Protein AF-A0A925XD70-F1 (afdb_monomer_lite)

pLDDT: mean 82.06, std 15.96, range [42.97, 95.25]

Radius of gyration: 18.7 Å; chains: 1; bounding box: 58×40×30 Å

Structure (mmCIF, N/CA/C/O backbone):
data_AF-A0A925XD70-F1
#
_entry.id   AF-A0A925XD70-F1
#
loop_
_atom_site.group_PDB
_atom_site.id
_atom_site.type_symbol
_atom_site.label_atom_id
_atom_site.label_alt_id
_atom_site.label_comp_id
_atom_site.label_asym_id
_atom_site.label_entity_id
_atom_site.label_seq_id
_atom_site.pdbx_PDB_ins_code
_atom_site.Cartn_x
_atom_site.Cartn_y
_atom_site.Cartn_z
_atom_site.occupancy
_atom_site.B_iso_or_equiv
_atom_site.auth_seq_id
_atom_site.auth_comp_id
_atom_site.auth_asym_id
_atom_site.auth_atom_id
_atom_site.pdbx_PDB_model_num
ATOM 1 N N . PRO A 1 1 ? 6.843 0.236 -12.829 1.00 50.88 1 PRO A N 1
ATOM 2 C CA . PRO A 1 1 ? 5.408 0.431 -12.504 1.00 50.88 1 PRO A CA 1
ATOM 3 C C . PRO A 1 1 ? 5.110 1.927 -12.368 1.00 50.88 1 PRO A C 1
ATOM 5 O O . PRO A 1 1 ? 5.623 2.566 -11.457 1.00 50.88 1 PRO A O 1
ATOM 8 N N . ASN A 1 2 ? 4.353 2.489 -13.308 1.00 51.81 2 ASN A N 1
ATOM 9 C CA . ASN A 1 2 ? 4.224 3.936 -13.517 1.00 51.81 2 ASN A CA 1
ATOM 10 C C . ASN A 1 2 ? 3.324 4.667 -12.493 1.00 51.81 2 ASN A C 1
ATOM 12 O O . ASN A 1 2 ? 2.896 5.781 -12.745 1.00 51.81 2 ASN A O 1
ATOM 16 N N . ASN A 1 3 ? 3.030 4.050 -11.342 1.00 68.56 3 ASN A N 1
ATOM 17 C CA . ASN A 1 3 ? 2.005 4.518 -10.397 1.00 68.56 3 ASN A CA 1
ATOM 18 C C . ASN A 1 3 ? 2.553 4.741 -8.975 1.00 68.56 3 ASN A C 1
ATOM 20 O O . ASN A 1 3 ? 1.785 4.791 -8.020 1.00 68.56 3 ASN A O 1
ATOM 24 N N . GLU A 1 4 ? 3.876 4.826 -8.788 1.00 79.44 4 GLU A N 1
ATOM 25 C CA . GLU A 1 4 ? 4.454 5.074 -7.455 1.00 79.44 4 GLU A CA 1
ATOM 26 C C . GLU A 1 4 ? 4.058 6.459 -6.916 1.00 79.44 4 GLU A C 1
ATOM 28 O O . GLU A 1 4 ? 3.782 6.597 -5.726 1.00 79.44 4 GLU A O 1
ATOM 33 N N . SER A 1 5 ? 3.986 7.468 -7.788 1.00 85.50 5 SER A N 1
ATOM 34 C CA . SER A 1 5 ? 3.566 8.827 -7.428 1.00 85.50 5 SER A CA 1
ATOM 35 C C . SER A 1 5 ? 2.102 8.877 -6.987 1.00 85.50 5 SER A C 1
ATOM 37 O O . SER A 1 5 ? 1.827 9.394 -5.907 1.00 85.50 5 SER A O 1
ATOM 39 N N . ASP A 1 6 ? 1.187 8.27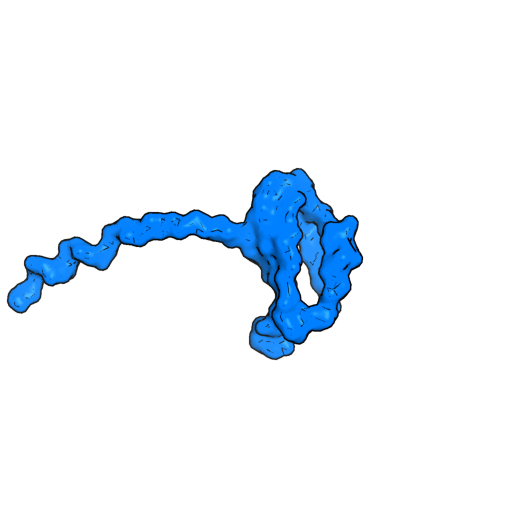3 -7.752 1.00 87.50 6 ASP A N 1
ATOM 40 C CA . ASP A 1 6 ? -0.226 8.132 -7.374 1.00 87.50 6 ASP A CA 1
ATOM 41 C C . ASP A 1 6 ? -0.404 7.350 -6.074 1.00 87.50 6 ASP A C 1
ATOM 43 O O . ASP A 1 6 ? -1.141 7.772 -5.185 1.00 87.50 6 ASP A O 1
ATOM 47 N N . LEU A 1 7 ? 0.324 6.239 -5.921 1.00 88.81 7 LEU A N 1
ATOM 48 C CA . LEU A 1 7 ? 0.290 5.445 -4.696 1.00 88.81 7 LEU A CA 1
ATOM 49 C C . LEU A 1 7 ? 0.722 6.282 -3.486 1.00 88.81 7 LEU A C 1
ATOM 51 O O . LEU A 1 7 ? 0.061 6.248 -2.452 1.00 88.81 7 LEU A O 1
ATOM 55 N N . ARG A 1 8 ? 1.809 7.055 -3.601 1.00 91.00 8 ARG A N 1
ATOM 56 C CA . ARG A 1 8 ? 2.248 7.959 -2.528 1.00 91.00 8 ARG A CA 1
ATOM 57 C C . ARG A 1 8 ? 1.220 9.040 -2.233 1.00 91.00 8 ARG A C 1
ATOM 59 O O . ARG A 1 8 ? 0.990 9.324 -1.064 1.00 91.00 8 ARG A O 1
ATOM 66 N N . ALA A 1 9 ? 0.654 9.658 -3.267 1.00 91.94 9 ALA A N 1
ATOM 67 C CA . ALA A 1 9 ? -0.340 10.712 -3.108 1.00 91.94 9 ALA A CA 1
ATOM 68 C C . ALA A 1 9 ? -1.559 10.198 -2.335 1.00 91.94 9 ALA A C 1
ATOM 70 O O . ALA A 1 9 ? -1.971 10.829 -1.369 1.00 91.94 9 ALA A O 1
ATOM 71 N N . TRP A 1 10 ? -2.050 9.010 -2.689 1.00 92.19 10 TRP A N 1
ATOM 72 C CA . TRP A 1 10 ? -3.161 8.369 -1.995 1.00 92.19 10 TRP A CA 1
ATOM 73 C C . TRP A 1 10 ? -2.804 7.941 -0.563 1.00 92.19 10 TRP A C 1
ATOM 75 O O . TRP A 1 10 ? -3.583 8.153 0.362 1.00 92.19 10 TRP A O 1
ATOM 85 N N . LEU A 1 11 ? -1.605 7.387 -0.342 1.00 92.81 11 LEU A N 1
ATOM 86 C CA . LEU A 1 11 ? -1.182 6.948 0.993 1.00 92.81 11 LEU A CA 1
ATOM 87 C C . LEU A 1 11 ? -1.042 8.102 1.994 1.00 92.81 11 LEU A C 1
ATOM 89 O O . LEU A 1 11 ? -1.318 7.907 3.177 1.00 92.81 11 LEU A O 1
ATOM 93 N N . ARG A 1 12 ? -0.690 9.311 1.534 1.00 93.44 12 ARG A N 1
ATOM 94 C CA . ARG A 1 12 ? -0.635 10.516 2.387 1.00 93.44 12 ARG A CA 1
ATOM 95 C C . ARG A 1 12 ? -1.973 10.875 3.023 1.00 93.44 12 ARG A C 1
ATOM 97 O O . ARG A 1 12 ? -1.969 11.525 4.058 1.00 93.44 12 ARG A O 1
ATOM 104 N N . THR A 1 13 ? -3.087 10.493 2.408 1.00 93.69 13 THR A N 1
ATOM 105 C CA . THR A 1 13 ? -4.434 10.752 2.934 1.00 93.69 13 THR A CA 1
ATOM 106 C C . THR A 1 13 ? -5.079 9.490 3.505 1.00 93.69 13 THR A C 1
ATOM 108 O O . THR A 1 13 ? -6.284 9.474 3.738 1.00 93.69 13 THR A O 1
ATOM 111 N N . SER A 1 14 ? -4.308 8.412 3.679 1.00 92.44 14 SER A N 1
ATOM 112 C CA . SER A 1 14 ? -4.800 7.130 4.183 1.00 92.44 14 SER A CA 1
ATOM 113 C C . SER A 1 14 ? -4.572 6.976 5.687 1.00 92.44 14 SER A C 1
ATOM 115 O O . SER A 1 14 ? -3.665 7.577 6.256 1.00 92.44 14 SER A O 1
ATOM 117 N N . GLU A 1 15 ? -5.350 6.098 6.316 1.00 93.50 15 GLU A N 1
ATOM 118 C CA . GLU A 1 15 ? -5.233 5.759 7.742 1.00 93.50 15 GLU A CA 1
ATOM 119 C C . GLU A 1 15 ? -4.104 4.749 8.028 1.00 93.50 15 GLU A C 1
ATOM 121 O O . GLU A 1 15 ? -3.938 4.297 9.159 1.00 93.50 15 GLU A O 1
ATOM 126 N N . PHE A 1 16 ? -3.324 4.351 7.016 1.00 95.25 16 PHE A N 1
ATOM 127 C CA . PHE A 1 16 ? -2.301 3.323 7.181 1.00 95.25 16 PHE A CA 1
ATOM 128 C C . PHE A 1 16 ? -1.033 3.875 7.836 1.00 95.25 16 PHE A C 1
ATOM 130 O O . PHE A 1 16 ? -0.416 4.809 7.323 1.00 95.25 16 PHE A O 1
ATOM 137 N N . GLY A 1 17 ? -0.612 3.231 8.925 1.00 93.31 17 GLY A N 1
ATOM 138 C CA . GLY A 1 17 ? 0.676 3.462 9.595 1.00 93.31 17 GLY A CA 1
ATOM 139 C C . GLY A 1 17 ? 1.728 2.407 9.276 1.00 93.31 17 GLY A C 1
ATOM 140 O O . GLY A 1 17 ? 2.933 2.639 9.362 1.00 93.31 17 GLY A O 1
ATOM 141 N N . GLN A 1 18 ? 1.276 1.226 8.858 1.00 92.75 18 GLN A N 1
ATOM 142 C CA . GLN A 1 18 ? 2.152 0.120 8.513 1.00 92.75 18 GLN A CA 1
ATOM 143 C C . GLN A 1 18 ? 1.586 -0.657 7.331 1.00 92.75 18 GLN A C 1
ATOM 145 O O . GLN A 1 18 ? 0.418 -1.038 7.327 1.00 92.75 18 GLN A O 1
ATOM 150 N N . LEU A 1 19 ? 2.441 -0.945 6.348 1.00 93.44 19 LEU A N 1
ATOM 151 C CA . LEU A 1 19 ? 2.101 -1.813 5.226 1.00 93.44 19 LEU A CA 1
ATOM 152 C C . LEU A 1 19 ? 3.051 -3.003 5.148 1.00 93.44 19 LEU A C 1
ATOM 154 O O . LEU A 1 19 ? 4.269 -2.846 5.033 1.00 93.44 19 LEU A O 1
ATOM 158 N N . GLU A 1 20 ? 2.482 -4.202 5.138 1.00 93.88 20 GLU A N 1
ATOM 159 C CA . GLU A 1 20 ? 3.188 -5.393 4.683 1.00 93.88 20 GLU A CA 1
ATOM 160 C C . GLU A 1 20 ? 3.228 -5.399 3.148 1.00 93.88 20 GLU A C 1
ATOM 162 O O . GLU A 1 20 ? 2.194 -5.262 2.497 1.00 93.88 20 GLU A O 1
ATOM 167 N N . ILE A 1 21 ? 4.407 -5.568 2.545 1.00 92.75 21 ILE A N 1
ATOM 168 C CA . ILE A 1 21 ? 4.550 -5.583 1.082 1.00 92.75 21 ILE A CA 1
ATOM 169 C C . ILE A 1 21 ? 4.660 -7.028 0.600 1.00 92.75 21 ILE A C 1
ATOM 171 O O . ILE A 1 21 ? 5.585 -7.746 0.979 1.00 92.75 21 ILE A O 1
ATOM 175 N N . LYS A 1 22 ? 3.747 -7.446 -0.280 1.00 92.06 22 LYS A N 1
ATOM 176 C CA . LYS A 1 22 ? 3.781 -8.756 -0.942 1.00 92.06 22 LYS A CA 1
ATOM 177 C C . LYS A 1 22 ? 3.929 -8.589 -2.450 1.00 92.06 22 LYS A C 1
ATOM 179 O O . LYS A 1 22 ? 3.221 -7.804 -3.075 1.00 92.06 22 LYS A O 1
ATOM 184 N N . CYS A 1 23 ? 4.806 -9.387 -3.049 1.00 90.44 23 CYS A N 1
ATOM 185 C CA . CYS A 1 23 ? 5.007 -9.425 -4.497 1.00 90.44 23 CYS A CA 1
ATOM 186 C C . CYS A 1 23 ? 4.577 -10.786 -5.060 1.00 90.44 23 CYS A C 1
ATOM 188 O O . CYS A 1 23 ? 4.804 -11.829 -4.436 1.00 90.44 23 CYS A O 1
ATOM 190 N N . ARG A 1 24 ? 3.948 -10.783 -6.239 1.00 87.56 24 ARG A N 1
ATOM 191 C CA . ARG A 1 24 ? 3.525 -11.981 -6.979 1.00 87.56 24 ARG A CA 1
ATOM 192 C C . ARG A 1 24 ? 3.877 -11.821 -8.453 1.00 87.56 24 ARG A C 1
ATOM 194 O O . ARG A 1 24 ? 3.217 -11.071 -9.164 1.00 87.56 24 ARG A O 1
ATOM 201 N N . HIS A 1 25 ? 4.933 -12.510 -8.888 1.00 83.94 25 HIS A N 1
ATOM 202 C CA . HIS A 1 25 ? 5.397 -12.527 -10.284 1.00 83.94 25 HIS A CA 1
ATOM 203 C C . HIS A 1 25 ? 5.656 -11.129 -10.892 1.00 83.94 25 HIS A C 1
ATOM 205 O O . HIS A 1 25 ? 5.508 -10.926 -12.099 1.00 83.94 25 HIS A O 1
ATOM 211 N N . ILE A 1 26 ? 6.045 -10.155 -10.055 1.00 85.12 26 ILE A N 1
ATOM 212 C CA . ILE A 1 26 ? 6.472 -8.814 -10.476 1.00 85.12 26 ILE A CA 1
ATOM 213 C C . ILE A 1 26 ? 7.791 -8.468 -9.773 1.00 85.12 26 ILE A C 1
ATOM 215 O O . ILE A 1 26 ? 7.838 -8.499 -8.540 1.00 85.12 26 ILE A O 1
ATOM 219 N N . PRO A 1 27 ? 8.844 -8.097 -10.522 1.00 83.00 27 PRO A N 1
ATOM 220 C CA . PRO A 1 27 ? 10.087 -7.616 -9.939 1.00 83.00 27 PRO A CA 1
ATOM 221 C C . PRO A 1 27 ? 9.887 -6.197 -9.383 1.00 83.00 27 PRO A C 1
ATOM 223 O O . PRO A 1 27 ? 9.777 -5.225 -10.130 1.00 83.00 27 PRO A O 1
ATOM 226 N N . ILE A 1 28 ? 9.819 -6.078 -8.056 1.00 84.25 28 ILE A N 1
ATOM 227 C CA . ILE A 1 28 ? 9.738 -4.805 -7.327 1.00 84.25 28 ILE A CA 1
ATOM 228 C C . ILE A 1 28 ? 10.839 -4.778 -6.270 1.00 84.25 28 ILE A C 1
ATOM 230 O O . ILE A 1 28 ? 11.019 -5.743 -5.527 1.00 84.25 28 ILE A O 1
ATOM 234 N N . ARG A 1 29 ? 11.536 -3.643 -6.145 1.00 85.50 29 ARG A N 1
ATOM 235 C CA . ARG A 1 29 ? 12.459 -3.388 -5.029 1.00 85.50 29 ARG A CA 1
ATOM 236 C C . ARG A 1 29 ? 11.668 -2.971 -3.789 1.00 85.50 29 ARG A C 1
ATOM 238 O O . ARG A 1 29 ? 11.496 -1.782 -3.529 1.00 85.50 29 ARG A O 1
ATOM 245 N N . ALA A 1 30 ? 11.161 -3.958 -3.053 1.00 84.38 30 ALA A N 1
ATOM 246 C CA . ALA A 1 30 ? 10.290 -3.733 -1.899 1.00 84.38 30 ALA A CA 1
ATOM 247 C C . ALA A 1 30 ? 10.955 -2.895 -0.790 1.00 84.38 30 ALA A C 1
ATOM 249 O O . ALA A 1 30 ? 10.297 -2.027 -0.226 1.00 84.38 30 ALA A O 1
ATOM 250 N N . ASP A 1 31 ? 12.252 -3.093 -0.523 1.00 86.88 31 ASP A N 1
ATOM 251 C CA . ASP A 1 31 ? 13.001 -2.311 0.476 1.00 86.88 31 ASP A CA 1
ATOM 252 C C . ASP A 1 31 ? 13.025 -0.809 0.140 1.00 86.88 31 ASP A C 1
ATOM 254 O O . ASP A 1 31 ? 12.665 0.026 0.969 1.00 86.88 31 ASP A O 1
ATOM 258 N N . VAL A 1 32 ? 13.351 -0.469 -1.112 1.00 87.25 32 VAL A N 1
ATOM 259 C CA . VAL A 1 32 ? 13.381 0.924 -1.585 1.00 87.25 32 VAL A CA 1
ATOM 260 C C . VAL A 1 32 ? 11.998 1.557 -1.495 1.00 87.25 32 VAL A C 1
ATOM 262 O O . VAL A 1 3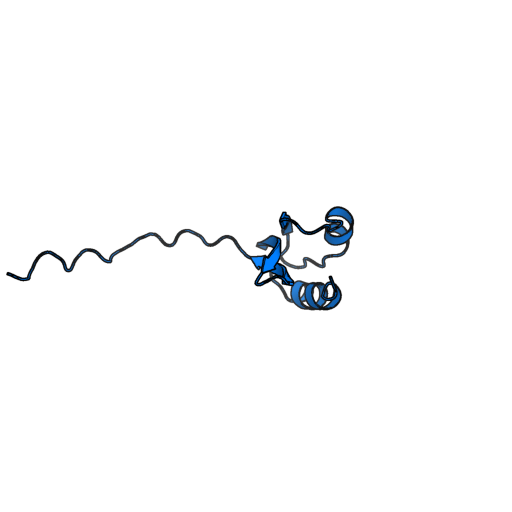2 ? 11.873 2.706 -1.077 1.00 87.25 32 VAL A O 1
ATOM 265 N N . LEU A 1 33 ? 10.956 0.815 -1.878 1.00 87.12 3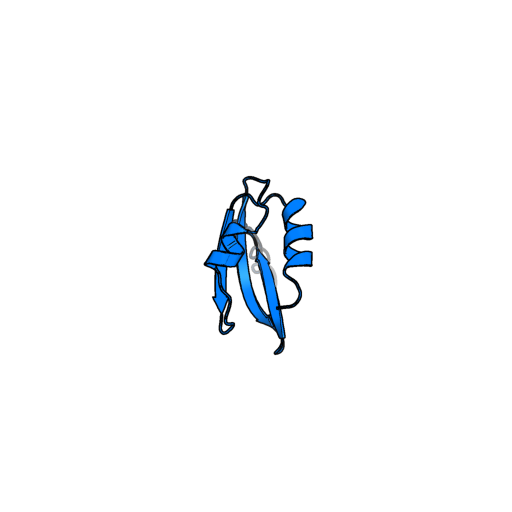3 LEU A N 1
ATOM 266 C CA . LEU A 1 33 ? 9.590 1.309 -1.813 1.00 87.12 33 LEU A CA 1
ATOM 267 C C . LEU A 1 33 ? 9.181 1.582 -0.364 1.00 87.12 33 LEU A C 1
ATOM 269 O O . LEU A 1 33 ? 8.726 2.684 -0.074 1.00 87.12 33 LEU A O 1
ATOM 273 N N . ARG A 1 34 ? 9.411 0.624 0.542 1.00 85.19 34 ARG A N 1
ATOM 274 C CA . ARG A 1 34 ? 9.035 0.705 1.961 1.00 85.19 34 ARG A CA 1
ATOM 275 C C . ARG A 1 34 ? 9.546 1.979 2.628 1.00 85.19 34 ARG A C 1
ATOM 277 O O . ARG A 1 34 ? 8.799 2.614 3.359 1.00 85.19 34 ARG A O 1
ATOM 284 N N . ARG A 1 35 ? 10.784 2.384 2.333 1.00 87.94 35 ARG A N 1
ATOM 285 C CA . ARG A 1 35 ? 11.401 3.603 2.892 1.00 87.94 35 ARG A CA 1
ATOM 286 C C . ARG A 1 35 ? 10.791 4.904 2.370 1.00 87.94 35 ARG A C 1
ATOM 288 O O . ARG A 1 35 ? 11.012 5.956 2.954 1.00 87.94 35 ARG A O 1
ATOM 295 N N . ARG A 1 36 ? 10.074 4.856 1.247 1.00 88.19 36 ARG A N 1
ATOM 296 C CA . ARG A 1 36 ? 9.544 6.037 0.556 1.00 88.19 36 ARG A CA 1
ATOM 297 C C . ARG A 1 36 ? 8.020 6.151 0.620 1.00 88.19 36 ARG A C 1
ATOM 299 O O . ARG A 1 36 ? 7.470 7.044 -0.029 1.00 88.19 36 ARG A O 1
ATOM 306 N N . LEU A 1 37 ? 7.329 5.230 1.291 1.00 89.31 37 LEU A N 1
ATOM 307 C CA . LEU A 1 37 ? 5.880 5.304 1.453 1.00 89.31 37 LEU A CA 1
ATOM 308 C C . LEU A 1 37 ? 5.548 6.211 2.646 1.00 89.31 37 LEU A C 1
ATOM 310 O O . LEU A 1 37 ? 6.001 5.926 3.753 1.00 89.31 37 LEU A O 1
ATOM 314 N N . PRO A 1 38 ? 4.778 7.292 2.446 1.00 90.81 38 PRO A N 1
ATOM 315 C CA . PRO A 1 38 ? 4.256 8.080 3.553 1.00 90.81 38 PRO A CA 1
ATOM 316 C C . PRO A 1 38 ? 3.118 7.301 4.219 1.00 90.81 38 PRO A C 1
ATOM 318 O O . PRO A 1 38 ? 2.127 7.002 3.562 1.00 90.81 38 PRO A O 1
ATOM 321 N N . LEU A 1 39 ? 3.274 6.958 5.497 1.00 92.94 39 LEU A N 1
ATOM 322 C CA . LEU A 1 39 ? 2.302 6.185 6.278 1.00 92.94 39 LEU A CA 1
ATOM 323 C C . LEU A 1 39 ? 1.929 6.978 7.542 1.00 92.94 39 LEU A C 1
ATOM 325 O O . LEU A 1 39 ? 2.503 6.729 8.599 1.00 92.94 39 LEU A O 1
ATOM 329 N N . PRO A 1 40 ? 1.074 8.010 7.419 1.00 92.25 40 PRO A N 1
ATOM 330 C CA . PRO A 1 40 ? 0.799 8.947 8.509 1.00 92.25 40 PRO A CA 1
ATOM 331 C C . PRO A 1 40 ? -0.164 8.404 9.572 1.00 92.25 40 PRO A C 1
ATOM 333 O O . PRO A 1 40 ? -0.284 9.014 10.630 1.00 92.25 40 PRO A O 1
ATOM 336 N N . GLY A 1 41 ? -0.879 7.315 9.283 1.00 93.06 41 GLY A N 1
ATOM 337 C CA . GLY A 1 41 ? -1.858 6.751 10.205 1.00 93.06 41 GLY A CA 1
ATOM 338 C C . GLY A 1 41 ? -1.266 5.717 11.160 1.00 93.06 41 GLY A C 1
ATOM 339 O O . GLY A 1 41 ? -0.059 5.639 11.372 1.00 93.06 41 GLY A O 1
ATOM 340 N N . ASP A 1 42 ? -2.141 4.888 11.712 1.00 93.62 42 ASP A N 1
ATOM 341 C CA . ASP A 1 42 ? -1.834 3.854 12.705 1.00 93.62 42 ASP A CA 1
ATOM 342 C C . ASP A 1 42 ? -2.383 2.472 12.308 1.00 93.62 42 ASP A C 1
ATOM 344 O O . ASP A 1 42 ? -2.024 1.454 12.903 1.00 93.62 42 ASP A O 1
ATOM 348 N N . GLN A 1 43 ? -3.210 2.399 11.260 1.00 94.31 43 GLN A N 1
ATOM 349 C CA . GLN A 1 43 ? -3.857 1.153 10.868 1.00 94.31 43 GLN A CA 1
ATOM 350 C C . GLN A 1 43 ? -2.911 0.230 10.082 1.00 94.31 43 GLN A C 1
ATOM 352 O O . GLN A 1 43 ? -2.145 0.693 9.224 1.00 94.31 43 GLN A O 1
ATOM 357 N N . PRO A 1 44 ? -2.969 -1.096 10.314 1.00 94.69 44 PRO A N 1
ATOM 358 C CA . PRO A 1 44 ? -2.213 -2.059 9.530 1.00 94.69 44 PRO A CA 1
ATOM 359 C C . PRO A 1 44 ? -2.888 -2.329 8.178 1.00 94.69 44 PRO A C 1
ATOM 361 O O . PRO A 1 44 ? -4.101 -2.537 8.082 1.00 94.69 44 PRO A O 1
ATOM 364 N N . GLY A 1 45 ? -2.082 -2.413 7.125 1.00 94.81 45 GLY A N 1
ATOM 365 C CA . GLY A 1 45 ? -2.522 -2.782 5.784 1.00 94.81 45 GLY A CA 1
ATOM 366 C C . GLY A 1 45 ? -1.530 -3.682 5.055 1.00 94.81 45 GLY A C 1
ATOM 367 O O . GLY A 1 45 ? -0.448 -4.009 5.545 1.00 94.81 45 GLY A O 1
ATOM 368 N N . VAL A 1 46 ? -1.914 -4.092 3.851 1.00 94.44 46 VAL A N 1
ATOM 369 C CA . VAL A 1 46 ? -1.105 -4.918 2.955 1.00 94.44 46 VAL A CA 1
ATOM 370 C C . VAL A 1 46 ? -1.076 -4.260 1.583 1.00 94.44 46 VAL A C 1
ATOM 372 O O . VAL A 1 46 ? -2.120 -3.954 1.011 1.00 94.44 46 VAL A O 1
ATOM 375 N N . LEU A 1 47 ? 0.123 -4.068 1.043 1.00 93.81 47 LEU A N 1
ATOM 376 C CA . LEU A 1 47 ? 0.355 -3.622 -0.322 1.00 93.81 47 LEU A CA 1
ATOM 377 C C . LEU A 1 47 ? 0.790 -4.814 -1.175 1.00 93.81 47 LEU A C 1
ATOM 379 O O . LEU A 1 47 ? 1.838 -5.417 -0.943 1.00 93.81 47 LEU A O 1
ATOM 383 N N . ILE A 1 48 ? -0.009 -5.143 -2.181 1.00 93.12 48 ILE A N 1
ATOM 384 C CA . ILE A 1 48 ? 0.207 -6.285 -3.062 1.00 93.12 48 ILE A CA 1
ATOM 385 C C . ILE A 1 48 ? 0.574 -5.777 -4.454 1.00 93.12 48 ILE A C 1
ATOM 387 O O . ILE A 1 48 ? -0.192 -5.052 -5.087 1.00 93.12 48 ILE A O 1
ATOM 391 N N . PHE A 1 49 ? 1.728 -6.210 -4.953 1.00 92.12 49 PHE A N 1
ATOM 392 C CA . PHE A 1 49 ? 2.093 -6.083 -6.360 1.00 92.12 49 PHE A CA 1
ATOM 393 C C . PHE A 1 49 ? 1.808 -7.399 -7.071 1.00 92.12 49 PHE A C 1
ATOM 395 O O . PHE A 1 49 ? 2.492 -8.399 -6.835 1.00 92.12 49 PHE A O 1
ATOM 402 N N . ALA A 1 50 ? 0.806 -7.395 -7.944 1.00 92.38 50 ALA A N 1
ATOM 403 C CA . ALA A 1 50 ? 0.399 -8.563 -8.713 1.00 92.38 50 ALA A CA 1
ATOM 404 C C . ALA A 1 50 ? -0.028 -8.170 -10.128 1.00 92.38 50 ALA A C 1
ATOM 406 O O . ALA A 1 50 ? -0.289 -6.999 -10.420 1.00 92.38 50 ALA A O 1
ATOM 407 N N . ARG A 1 51 ? -0.074 -9.156 -11.027 1.00 91.25 51 ARG A N 1
ATOM 408 C CA . ARG A 1 51 ? -0.697 -8.971 -12.337 1.00 91.25 51 ARG A CA 1
ATOM 409 C C . ARG A 1 51 ? -2.197 -9.212 -12.212 1.00 91.25 51 ARG A C 1
ATOM 411 O O . ARG A 1 51 ? -2.605 -10.285 -11.782 1.00 91.25 51 ARG A O 1
ATOM 418 N N . CYS A 1 52 ? -2.991 -8.233 -12.619 1.00 89.69 52 CYS A N 1
ATOM 419 C CA . CYS A 1 52 ? -4.434 -8.357 -12.779 1.00 89.69 52 CYS A CA 1
ATOM 420 C C . CYS A 1 52 ? -4.745 -8.104 -14.247 1.00 89.69 52 CYS A C 1
ATOM 422 O O . CYS A 1 52 ? -4.375 -7.048 -14.766 1.00 89.69 52 CYS A O 1
ATOM 424 N N . ASP A 1 53 ? -5.378 -9.079 -14.899 1.00 90.56 53 ASP A N 1
ATOM 425 C CA . ASP A 1 53 ? -5.720 -9.002 -16.322 1.00 90.56 53 ASP A CA 1
ATOM 426 C C . ASP A 1 53 ? -4.493 -8.673 -17.202 1.00 90.56 53 ASP A C 1
ATOM 428 O O . ASP A 1 53 ? -4.416 -7.668 -17.908 1.00 90.56 53 ASP A O 1
ATOM 432 N N . GLY A 1 54 ? -3.419 -9.451 -17.015 1.00 89.81 54 GLY A N 1
ATOM 433 C CA . GLY A 1 54 ? -2.137 -9.289 -17.716 1.00 89.81 54 GLY A CA 1
ATOM 434 C C . GLY A 1 54 ? -1.294 -8.068 -17.306 1.00 89.81 54 GLY A C 1
ATOM 435 O O . GLY A 1 54 ? -0.080 -8.057 -17.541 1.00 89.81 54 GLY A O 1
ATOM 436 N N . LYS A 1 55 ? -1.881 -7.070 -16.633 1.00 89.38 55 LYS A N 1
ATOM 437 C CA . LYS A 1 55 ? -1.238 -5.792 -16.286 1.00 89.38 55 LYS A CA 1
ATOM 438 C C . LYS A 1 55 ? -0.743 -5.770 -14.844 1.00 89.38 55 LYS A C 1
ATOM 440 O O . LYS A 1 55 ? -1.429 -6.209 -13.927 1.00 89.38 55 LYS A O 1
ATOM 445 N N . ALA A 1 56 ? 0.446 -5.212 -14.627 1.00 90.44 56 ALA A N 1
ATOM 446 C CA . ALA A 1 56 ? 0.981 -4.990 -13.287 1.00 90.44 56 ALA A CA 1
ATOM 447 C C . ALA A 1 56 ? 0.144 -3.948 -12.527 1.00 90.44 56 ALA A C 1
ATOM 449 O O . ALA A 1 56 ? -0.065 -2.840 -13.024 1.00 90.44 56 ALA A O 1
ATOM 450 N N . ARG A 1 57 ? -0.303 -4.288 -11.315 1.00 90.19 57 ARG A N 1
ATOM 451 C CA . ARG A 1 57 ? -1.094 -3.419 -10.436 1.00 90.19 57 ARG A CA 1
ATOM 452 C C . ARG A 1 57 ? -0.498 -3.372 -9.030 1.00 90.19 57 ARG A C 1
ATOM 454 O O . ARG A 1 57 ? 0.137 -4.326 -8.582 1.00 90.19 57 ARG A O 1
ATOM 461 N N . ALA A 1 58 ? -0.730 -2.248 -8.358 1.00 91.25 58 ALA A N 1
ATOM 462 C CA . ALA A 1 58 ? -0.545 -2.085 -6.922 1.00 91.25 58 ALA A CA 1
ATOM 463 C C . ALA A 1 58 ? -1.929 -2.103 -6.266 1.00 91.25 58 ALA A C 1
ATOM 465 O O . ALA A 1 58 ? -2.814 -1.365 -6.695 1.00 91.25 58 ALA A O 1
ATOM 466 N N . ILE A 1 59 ? -2.118 -2.956 -5.265 1.00 91.94 59 ILE A N 1
ATOM 467 C CA . ILE A 1 59 ? -3.390 -3.135 -4.563 1.00 91.94 59 ILE A CA 1
ATOM 468 C C . ILE A 1 59 ? -3.128 -2.896 -3.084 1.00 91.94 59 ILE A C 1
ATOM 470 O O . ILE A 1 59 ? -2.313 -3.601 -2.492 1.00 91.94 59 ILE A O 1
ATOM 474 N N . VAL A 1 60 ? -3.812 -1.922 -2.490 1.00 93.25 60 VAL A N 1
ATOM 475 C CA . VAL A 1 60 ? -3.798 -1.727 -1.038 1.00 93.25 60 VAL A CA 1
ATOM 476 C C . VAL A 1 60 ? -5.036 -2.387 -0.452 1.00 93.25 60 VAL A C 1
ATOM 478 O O . VAL A 1 60 ? -6.148 -2.168 -0.925 1.00 93.25 60 VAL A O 1
ATOM 481 N N . ALA A 1 61 ? -4.836 -3.209 0.569 1.00 93.62 61 ALA A N 1
ATOM 482 C CA . ALA A 1 61 ? -5.895 -3.915 1.266 1.00 93.62 61 ALA A CA 1
ATOM 483 C C . ALA A 1 61 ? -5.724 -3.781 2.780 1.00 93.62 61 ALA A C 1
ATOM 485 O O . ALA A 1 61 ? -4.615 -3.631 3.291 1.00 93.62 61 ALA A O 1
ATOM 486 N N . ARG A 1 62 ? -6.835 -3.901 3.505 1.00 93.75 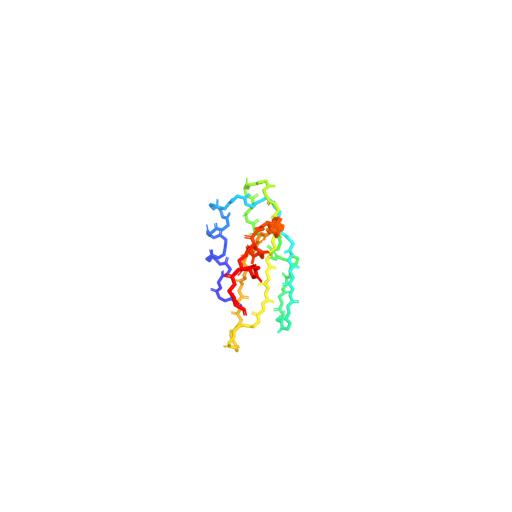62 ARG A N 1
ATOM 487 C CA . ARG A 1 62 ? -6.851 -4.051 4.963 1.00 93.75 62 ARG A CA 1
ATOM 488 C C . ARG A 1 62 ? -7.392 -5.422 5.331 1.00 93.75 62 ARG A C 1
ATOM 490 O O . ARG A 1 62 ? -8.182 -6.004 4.585 1.00 93.75 62 ARG A O 1
ATOM 497 N N . ARG A 1 63 ? -7.009 -5.926 6.501 1.00 88.38 63 ARG A N 1
ATOM 498 C CA . ARG A 1 63 ? -7.610 -7.148 7.031 1.00 88.38 63 ARG A CA 1
ATOM 499 C C . ARG A 1 63 ? -9.049 -6.848 7.443 1.00 88.38 63 ARG A C 1
ATOM 501 O O . ARG A 1 63 ? -9.286 -6.016 8.312 1.00 88.38 63 ARG A O 1
ATOM 508 N N . VAL A 1 64 ? -10.003 -7.543 6.838 1.00 87.56 64 VAL A N 1
ATOM 509 C CA . VAL A 1 64 ? -11.376 -7.558 7.341 1.00 87.56 64 VAL A CA 1
ATOM 510 C C . VAL A 1 64 ? -11.438 -8.510 8.532 1.00 87.56 64 VAL A C 1
ATOM 512 O O . VAL A 1 64 ? -10.866 -9.602 8.495 1.00 87.56 64 VAL A O 1
ATOM 515 N N . LYS A 1 65 ? -12.099 -8.097 9.616 1.00 80.19 65 LYS A N 1
ATOM 516 C CA . LYS A 1 65 ? -12.547 -9.067 10.619 1.00 80.19 65 LYS A CA 1
ATOM 517 C C . LYS A 1 65 ? -13.538 -9.979 9.900 1.00 80.19 65 LYS A C 1
ATOM 519 O O . LYS A 1 65 ? -14.342 -9.476 9.116 1.00 80.19 65 LYS A O 1
ATOM 524 N N . ASN A 1 66 ? -13.459 -11.293 10.114 1.00 72.81 66 ASN A N 1
ATOM 525 C CA . ASN A 1 66 ? -14.552 -12.159 9.687 1.00 72.81 66 ASN A CA 1
ATOM 526 C C . ASN A 1 66 ? -15.801 -11.596 10.358 1.00 72.81 66 ASN A C 1
ATOM 528 O O . ASN A 1 66 ? -15.896 -11.635 11.583 1.00 72.81 66 ASN A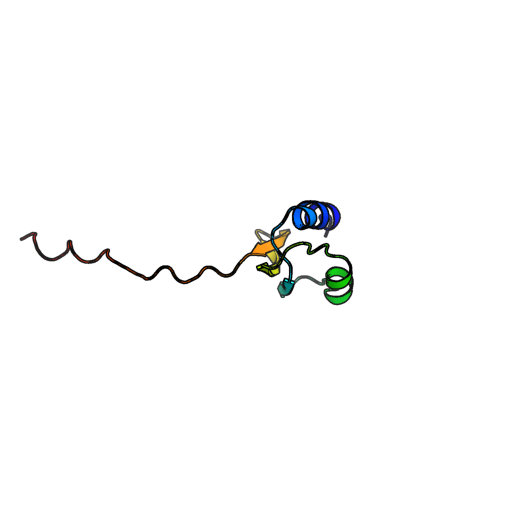 O 1
ATOM 532 N N . ALA A 1 67 ? -16.706 -11.016 9.570 1.00 61.50 67 ALA A N 1
ATOM 533 C CA . ALA A 1 67 ? -18.061 -10.842 10.035 1.00 61.50 67 ALA A CA 1
ATOM 534 C C . ALA A 1 67 ? -18.516 -12.250 10.402 1.00 61.50 67 ALA A C 1
ATOM 536 O O . ALA A 1 67 ? -18.383 -13.186 9.604 1.00 61.50 67 ALA A O 1
ATOM 537 N N . GLU A 1 68 ? -18.911 -12.415 11.653 1.00 60.38 68 GLU A N 1
ATOM 538 C CA . GLU A 1 68 ? -19.489 -13.649 12.140 1.00 60.38 68 GLU A CA 1
ATOM 539 C C . GLU A 1 68 ? -20.545 -14.065 11.123 1.00 60.38 68 GLU A C 1
ATOM 541 O O . GLU A 1 68 ? -21.339 -13.245 10.656 1.00 60.38 68 GLU A O 1
ATOM 546 N N . ARG A 1 69 ? -20.483 -15.320 10.689 1.00 56.94 69 ARG A N 1
ATOM 547 C CA . ARG A 1 69 ? -21.404 -15.902 9.717 1.00 56.94 69 ARG A CA 1
ATOM 548 C C . ARG A 1 69 ? -22.761 -16.095 10.415 1.00 56.94 69 ARG A C 1
ATOM 550 O O . ARG A 1 69 ? -23.195 -17.219 10.622 1.00 56.94 69 ARG A O 1
ATOM 557 N N . GLY A 1 70 ? -23.367 -15.004 10.874 1.00 53.66 70 GLY A N 1
ATOM 558 C CA . GLY A 1 70 ? -24.645 -14.950 11.559 1.00 53.66 70 GLY A CA 1
ATOM 559 C C . GLY A 1 70 ? -25.777 -14.928 10.540 1.00 53.66 70 GLY A C 1
ATOM 560 O O . GLY A 1 70 ? -25.843 -14.038 9.697 1.00 53.66 70 GLY A O 1
ATOM 561 N N . THR A 1 71 ? -26.639 -15.941 10.648 1.00 54.56 71 THR A N 1
ATOM 562 C CA . THR A 1 71 ? -28.035 -15.975 10.174 1.00 54.56 71 THR A CA 1
ATOM 563 C C . THR A 1 71 ? -28.295 -15.846 8.666 1.00 54.56 71 THR A C 1
ATOM 565 O O . THR A 1 71 ? -28.718 -14.804 8.180 1.00 54.56 71 THR A O 1
ATOM 568 N N . ARG A 1 72 ? -28.186 -16.968 7.930 1.00 52.31 72 ARG A N 1
ATOM 569 C CA . ARG A 1 72 ? -28.987 -17.226 6.705 1.00 52.31 72 ARG A CA 1
ATOM 570 C C . ARG A 1 72 ? -29.419 -18.693 6.519 1.00 52.31 72 ARG A C 1
ATOM 572 O O . ARG A 1 72 ? -29.530 -19.141 5.392 1.00 52.31 72 ARG A O 1
ATOM 579 N N . ASN A 1 73 ? -29.672 -19.447 7.593 1.00 49.72 73 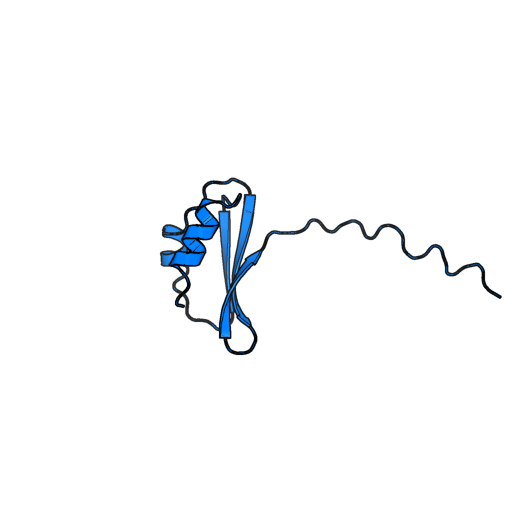ASN A N 1
ATOM 580 C CA . ASN A 1 73 ? -30.263 -20.797 7.490 1.00 49.72 73 ASN A CA 1
ATOM 581 C C . ASN A 1 73 ? -31.431 -20.993 8.479 1.00 49.72 73 ASN A C 1
ATOM 583 O O . ASN A 1 73 ? -31.478 -21.991 9.186 1.00 49.72 73 ASN A O 1
ATOM 587 N N . ALA A 1 74 ? -32.356 -20.029 8.565 1.00 52.78 74 ALA A N 1
ATOM 588 C CA . ALA A 1 74 ? -33.610 -20.192 9.317 1.00 52.78 74 ALA A CA 1
ATOM 589 C C . ALA A 1 74 ? -34.851 -20.378 8.415 1.00 52.78 74 ALA A C 1
ATOM 591 O O . ALA A 1 74 ? -35.949 -20.540 8.928 1.00 52.78 74 ALA A O 1
ATOM 592 N N . GLU A 1 75 ? -34.698 -20.419 7.086 1.00 49.53 75 GLU A N 1
ATOM 593 C CA . GLU A 1 75 ? -35.827 -20.504 6.137 1.00 49.53 75 GLU A CA 1
ATOM 594 C C . GLU A 1 75 ? -35.840 -21.804 5.309 1.00 49.53 75 GLU A C 1
ATOM 596 O O . GLU A 1 75 ? -36.312 -21.822 4.179 1.00 49.53 75 GLU A O 1
ATOM 601 N N . GLN A 1 76 ? -35.329 -22.917 5.848 1.00 50.84 76 GLN A N 1
ATOM 602 C CA . GLN A 1 76 ? -35.438 -24.236 5.193 1.00 50.84 76 GLN A CA 1
ATOM 603 C C . GLN A 1 76 ? -36.315 -25.244 5.958 1.00 50.84 76 GLN A C 1
ATOM 605 O O . GLN A 1 76 ? -36.240 -26.434 5.677 1.00 50.84 76 GLN A O 1
ATOM 610 N N . HIS A 1 77 ? -37.156 -24.805 6.906 1.00 47.66 77 HIS A N 1
ATOM 611 C CA . HIS A 1 77 ? -38.000 -25.728 7.688 1.00 47.66 77 HIS A CA 1
ATOM 612 C C . HIS A 1 77 ? -39.520 -25.520 7.595 1.00 47.66 77 HIS A C 1
ATOM 614 O O . HIS A 1 77 ? -40.252 -26.147 8.349 1.00 47.66 77 HIS A O 1
ATOM 620 N N . LEU A 1 78 ? -40.036 -24.708 6.669 1.00 48.22 78 LEU A N 1
ATOM 621 C CA . LEU A 1 78 ? -41.478 -24.694 6.381 1.00 48.22 78 LEU A CA 1
ATOM 622 C C . LEU A 1 78 ? -41.745 -24.459 4.892 1.00 48.22 78 LEU A C 1
ATOM 624 O O . LEU A 1 78 ? -42.062 -23.352 4.473 1.00 48.22 78 LEU A O 1
ATOM 628 N N . ALA A 1 79 ? -41.634 -25.522 4.100 1.00 42.97 79 ALA A N 1
ATOM 629 C CA . ALA A 1 79 ? -42.400 -25.674 2.868 1.00 42.97 79 ALA A CA 1
ATOM 630 C C . ALA A 1 79 ? -42.427 -27.159 2.474 1.00 42.97 79 ALA A C 1
ATOM 632 O O . ALA A 1 79 ? -41.447 -27.656 1.930 1.00 42.97 79 ALA A O 1
ATOM 633 N N . HIS A 1 80 ? -43.572 -27.783 2.780 1.00 43.91 80 HIS A N 1
ATOM 634 C CA . HIS A 1 80 ? -44.152 -29.016 2.227 1.00 43.91 80 HIS A CA 1
ATOM 635 C C . HIS A 1 80 ? -43.340 -30.318 2.238 1.00 43.91 80 HIS A C 1
ATOM 637 O O . HIS A 1 80 ? -42.457 -30.504 1.376 1.00 43.91 80 HIS A O 1
#

Sequence (80 aa):
PNNESDLRAWLRTSEFGQLEIKCRHIPIRADVLRRRLPLPGDQPGVLIFARCDGKARAIVARRVKNAERGTRNAEQHLAH

Secondary structure (DSSP, 8-state):
-TTHHHHHHHHTTSSEEEEEEEESSS---HHHHHTT----S-EEEEEEEEEETTEEEEEEE-PPP------S-SSSSS--

Foldseek 3Di:
DPCLVVQQVVQQVDQFQEEAEEEDPDDDPVVVSRVVRDHPHDAYWYWYFDDDPNDTDTDIGHDDDPPPPPDDPPPPPDDD